Protein AF-B3F2F6-F1 (afdb_monomer_lite)

Secondary structure (DSSP, 8-state):
-TGGGSTT--HHHHHHHHHHHHHHHHHHHHHHHHHHHHHHHHHHHHHHTT-TTTTTTS---HHHHHHHHHHH--SGGGHHHHHHHHHHHHHHHHHHHHH--

Foldseek 3Di:
DVLVPDPPRDPVVVVVVVVVVVVLVVLLVVLLVVLVVVVVVVLVVCVVVVNVPPQPQQDPCLVVLLVVLCVVPSDPVCSVVSSVSSNVVSVVSSVCSVVVD

Organism: Artemisia annua (NCBI:txid35608)

Structure (mmCIF, N/CA/C/O backbone):
data_AF-B3F2F6-F1
#
_entry.id   AF-B3F2F6-F1
#
loop_
_atom_site.group_PDB
_atom_site.id
_atom_site.type_symbol
_atom_site.label_atom_id
_atom_site.label_alt_id
_atom_site.label_comp_id
_atom_site.label_asym_id
_atom_site.label_entity_id
_atom_site.label_seq_id
_atom_site.pdbx_PDB_ins_code
_atom_site.Cartn_x
_atom_site.Cartn_y
_atom_site.Cartn_z
_atom_site.occupancy
_atom_site.B_iso_or_equiv
_atom_site.auth_seq_id
_atom_site.auth_comp_id
_atom_site.auth_asym_id
_atom_site.auth_atom_id
_atom_site.pdbx_PDB_model_num
ATOM 1 N N . PRO A 1 1 ? -16.131 12.762 11.101 1.00 67.31 1 PRO A N 1
ATOM 2 C CA . PRO A 1 1 ? -16.397 11.442 11.715 1.00 67.31 1 PRO A CA 1
ATOM 3 C C . PRO A 1 1 ? -17.895 11.272 12.000 1.00 67.31 1 PRO A C 1
ATOM 5 O O . PRO A 1 1 ? -18.381 11.732 13.026 1.00 67.31 1 PRO A O 1
ATOM 8 N N . PHE A 1 2 ? -18.609 10.639 11.069 1.00 94.62 2 PHE A N 1
ATOM 9 C CA . PHE A 1 2 ? -20.060 10.453 11.155 1.00 94.62 2 PHE A CA 1
ATOM 10 C C . PHE A 1 2 ? -20.478 9.726 12.443 1.00 94.62 2 PHE A C 1
ATOM 12 O O . PHE A 1 2 ? -21.289 10.243 13.200 1.00 94.62 2 PHE A O 1
ATOM 19 N N . TYR A 1 3 ? -19.832 8.597 12.763 1.00 94.94 3 TYR A N 1
ATOM 20 C CA . TYR A 1 3 ? -20.148 7.811 13.964 1.00 94.94 3 TYR A CA 1
ATOM 21 C C . TYR A 1 3 ? -19.971 8.599 15.275 1.00 94.94 3 TYR A C 1
ATOM 23 O O . TYR A 1 3 ? -20.794 8.496 16.172 1.00 94.94 3 TYR A O 1
ATOM 31 N N . GLN A 1 4 ? -18.949 9.461 15.365 1.00 95.00 4 GLN A N 1
ATOM 32 C CA . GLN A 1 4 ? -18.686 10.281 16.558 1.00 95.00 4 GLN A CA 1
ATOM 33 C C . GLN A 1 4 ? -19.782 11.323 16.836 1.00 95.00 4 GLN A C 1
ATOM 35 O O . GLN A 1 4 ? -19.903 11.784 17.964 1.00 95.00 4 GLN A O 1
ATOM 40 N N . GLN A 1 5 ? -20.535 11.736 15.816 1.00 95.31 5 GLN A N 1
ATOM 41 C CA . GLN A 1 5 ? -21.583 12.754 15.943 1.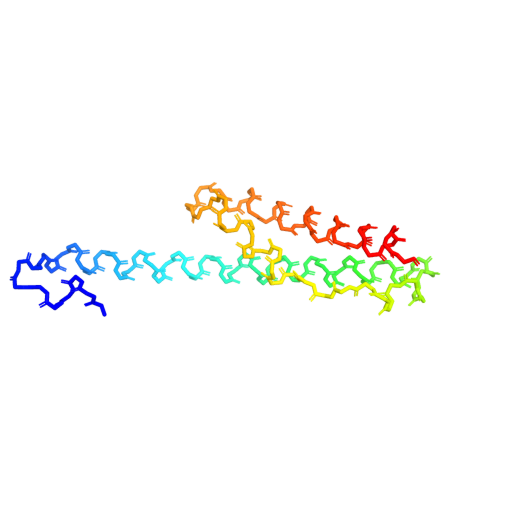00 95.31 5 GLN A CA 1
ATOM 42 C C . GLN A 1 5 ? -22.941 12.151 16.331 1.00 95.31 5 GLN A C 1
ATOM 44 O O . GLN A 1 5 ? -23.890 12.890 16.573 1.00 95.31 5 GLN A O 1
ATOM 49 N N . GLN A 1 6 ? -23.057 10.820 16.373 1.00 95.94 6 GLN A N 1
ATOM 50 C CA . GLN A 1 6 ? -24.304 10.142 16.710 1.00 95.94 6 GLN A CA 1
ATOM 51 C C . GLN A 1 6 ? -24.539 10.148 18.221 1.00 95.94 6 GLN A C 1
ATOM 53 O O . GLN A 1 6 ? -23.639 9.834 18.996 1.00 95.94 6 GLN A O 1
ATOM 58 N N . ALA A 1 7 ? -25.776 10.423 18.641 1.00 94.12 7 ALA A N 1
ATOM 59 C CA . ALA A 1 7 ? -26.160 10.393 20.054 1.00 94.12 7 ALA A CA 1
ATOM 60 C C . ALA A 1 7 ? -26.001 8.997 20.693 1.00 94.12 7 ALA A C 1
ATOM 62 O O . ALA A 1 7 ? -25.742 8.888 21.884 1.00 94.12 7 ALA A O 1
ATOM 63 N N . SER A 1 8 ? -26.113 7.929 19.896 1.00 95.75 8 SER A N 1
ATOM 64 C CA . SER A 1 8 ? -25.927 6.531 20.311 1.00 95.75 8 SER A CA 1
ATOM 65 C C . SER A 1 8 ? -24.479 6.029 20.177 1.00 95.75 8 SER A C 1
ATOM 67 O O . SER A 1 8 ? -24.235 4.821 20.212 1.00 95.75 8 SER A O 1
ATOM 69 N N . CYS A 1 9 ? -23.506 6.928 19.987 1.00 95.69 9 CYS A N 1
ATOM 70 C CA . CYS A 1 9 ? -22.104 6.560 19.808 1.00 95.69 9 CYS A CA 1
ATOM 71 C C . CYS A 1 9 ? -21.555 5.828 21.040 1.00 95.69 9 CYS A C 1
ATOM 73 O O . CYS A 1 9 ? -21.572 6.341 22.155 1.00 95.69 9 CYS A O 1
ATOM 75 N N . ASN A 1 10 ? -20.972 4.649 20.822 1.00 97.25 10 ASN A N 1
ATOM 76 C CA . ASN A 1 10 ? -20.237 3.937 21.856 1.00 97.25 10 ASN A CA 1
ATOM 77 C C . ASN A 1 10 ? -18.792 4.460 21.918 1.00 97.25 10 ASN A C 1
ATOM 79 O O . ASN A 1 10 ? -18.014 4.295 20.973 1.00 97.25 10 ASN A O 1
ATOM 83 N N . GLU A 1 11 ? -18.419 5.084 23.037 1.00 96.62 11 GLU A N 1
ATOM 84 C CA . GLU A 1 11 ? -17.098 5.703 23.208 1.00 96.62 11 GLU A CA 1
ATOM 85 C C . GLU A 1 11 ? -15.943 4.696 23.138 1.00 96.62 11 GLU A C 1
ATOM 87 O O . GLU A 1 11 ? -14.903 4.981 22.535 1.00 96.62 11 GLU A O 1
ATOM 92 N N . SER A 1 12 ? -16.121 3.500 23.710 1.00 97.69 12 SER A N 1
ATOM 93 C CA . SER A 1 12 ? -15.108 2.442 23.673 1.00 97.69 12 SER A CA 1
ATOM 94 C C . SER A 1 12 ? -14.866 1.961 22.242 1.00 97.69 12 SER A C 1
ATOM 96 O O . SER A 1 12 ? -13.711 1.847 21.824 1.00 97.69 12 SER A O 1
ATOM 98 N N . LEU A 1 13 ? -15.935 1.758 21.463 1.00 97.19 13 LEU A N 1
ATOM 99 C CA . LEU A 1 13 ? -15.842 1.387 20.050 1.00 97.19 13 LEU A CA 1
ATOM 100 C C . LEU A 1 13 ? -15.185 2.495 19.219 1.00 97.19 13 LEU A C 1
ATOM 102 O O . LEU A 1 13 ? -14.299 2.216 18.412 1.00 97.19 13 LEU A O 1
ATOM 106 N N . LEU A 1 14 ? -15.564 3.758 19.441 1.00 97.44 14 LEU A N 1
ATOM 107 C CA . LEU A 1 14 ? -14.971 4.902 18.747 1.00 97.44 14 LEU A CA 1
ATOM 108 C C . LEU A 1 14 ? -13.463 5.006 19.015 1.00 97.44 14 LEU A C 1
ATOM 110 O O . LEU A 1 14 ? -12.678 5.227 18.087 1.00 97.44 14 LEU A O 1
ATOM 114 N N . LYS A 1 15 ? -13.047 4.842 20.277 1.00 97.44 15 LYS A N 1
ATOM 115 C CA . LYS A 1 15 ? -11.634 4.857 20.672 1.00 97.44 15 LYS A CA 1
ATOM 116 C C . LYS A 1 15 ? -10.871 3.706 20.020 1.00 97.44 15 LYS A C 1
ATOM 118 O O . LYS A 1 15 ? -9.800 3.938 19.459 1.00 97.44 15 LYS A O 1
ATOM 123 N N . LEU A 1 16 ? -11.438 2.499 20.038 1.00 97.81 16 LEU A N 1
ATOM 124 C CA . LEU A 1 16 ? -10.852 1.325 19.395 1.00 97.81 16 LEU A CA 1
ATOM 125 C C . LEU A 1 16 ? -10.680 1.535 17.885 1.00 97.81 16 LEU A C 1
ATOM 127 O O . LEU A 1 16 ? -9.589 1.314 17.366 1.00 97.81 16 LEU A O 1
ATOM 131 N N . ALA A 1 17 ? -11.711 2.023 17.191 1.00 97.12 17 ALA A N 1
ATOM 132 C CA . ALA A 1 17 ? -11.674 2.258 15.749 1.00 97.12 17 ALA A CA 1
ATOM 133 C C . ALA A 1 17 ? -10.610 3.295 15.354 1.00 97.12 17 ALA A C 1
ATOM 135 O O . ALA A 1 17 ? -9.843 3.071 14.419 1.00 97.12 17 ALA A O 1
ATOM 136 N N . LYS A 1 18 ? -10.506 4.408 16.094 1.00 97.38 18 LYS A N 1
ATOM 137 C CA . LYS A 1 18 ? -9.483 5.440 15.849 1.00 97.38 18 LYS A CA 1
ATOM 138 C C . LYS A 1 18 ? -8.065 4.915 16.067 1.00 97.38 18 LYS A C 1
ATOM 140 O O . LYS A 1 18 ? -7.189 5.152 15.237 1.00 97.38 18 LYS A O 1
ATOM 145 N N . LEU A 1 19 ? -7.833 4.198 17.169 1.00 98.06 19 LEU A N 1
ATOM 146 C CA . LEU A 1 19 ? -6.524 3.610 17.462 1.00 98.06 19 LEU A CA 1
ATOM 147 C C . LEU A 1 19 ? -6.151 2.538 16.432 1.00 98.06 19 LEU A C 1
ATOM 149 O O . LEU A 1 19 ? -5.034 2.556 15.917 1.00 98.06 19 LEU A O 1
ATOM 153 N N . GLY A 1 20 ? -7.092 1.658 16.083 1.00 97.75 20 GLY A N 1
ATOM 154 C CA . GLY A 1 20 ? -6.907 0.624 15.068 1.00 97.75 20 GLY A CA 1
ATOM 155 C C . GLY A 1 20 ? -6.592 1.206 13.690 1.00 97.75 20 GLY A C 1
ATOM 156 O O . GLY A 1 20 ? -5.653 0.754 13.037 1.00 97.75 20 GLY A O 1
ATOM 157 N N . PHE A 1 21 ? -7.301 2.262 13.281 1.00 97.12 21 PHE A N 1
ATOM 158 C CA . PHE A 1 21 ? -7.024 2.974 12.032 1.00 97.12 21 PHE A CA 1
ATOM 159 C C . PHE A 1 21 ? -5.612 3.571 12.012 1.00 97.12 21 PHE A C 1
ATOM 161 O O . PHE A 1 21 ? -4.875 3.378 11.048 1.00 97.12 21 PHE A O 1
ATOM 168 N N . ASN A 1 22 ? -5.199 4.248 13.088 1.00 98.00 22 ASN A N 1
ATOM 169 C CA . ASN A 1 22 ? -3.862 4.842 13.178 1.00 98.00 22 ASN A CA 1
ATOM 170 C C . ASN A 1 22 ? -2.754 3.778 13.157 1.00 98.00 22 ASN A C 1
ATOM 172 O O . ASN A 1 22 ? -1.715 3.975 12.522 1.00 98.00 22 ASN A O 1
ATOM 176 N N . LEU A 1 23 ? -2.977 2.641 13.821 1.00 98.06 23 LEU A N 1
ATOM 177 C CA . LEU A 1 23 ? -2.044 1.518 13.816 1.00 98.06 23 LEU A CA 1
ATOM 178 C C . LEU A 1 23 ? -1.904 0.915 12.411 1.00 98.06 23 LEU A C 1
ATOM 180 O O . LEU A 1 23 ? -0.780 0.727 11.941 1.00 98.06 23 LEU A O 1
ATOM 184 N N . LEU A 1 24 ? -3.025 0.674 11.723 1.00 97.69 24 LEU A N 1
ATOM 185 C CA . LEU A 1 24 ? -3.032 0.188 10.341 1.00 97.69 24 LEU A CA 1
ATOM 186 C C . LEU A 1 24 ? -2.355 1.173 9.393 1.00 97.69 24 LEU A C 1
ATOM 188 O O . LEU A 1 24 ? -1.476 0.781 8.634 1.00 97.69 24 LEU A O 1
ATOM 192 N N . GLN A 1 25 ? -2.673 2.463 9.495 1.00 97.62 25 GLN A N 1
ATOM 193 C CA . GLN A 1 25 ? -2.044 3.483 8.663 1.00 97.62 25 GLN A CA 1
ATOM 194 C C . GLN A 1 25 ? -0.522 3.539 8.884 1.00 97.62 25 GLN A C 1
ATOM 196 O O . GLN A 1 25 ? 0.239 3.713 7.931 1.00 97.62 25 GLN A O 1
ATOM 201 N N . SER A 1 26 ? -0.056 3.379 10.127 1.00 98.19 26 SER A N 1
ATOM 202 C CA . SER A 1 26 ? 1.376 3.301 10.444 1.00 98.19 26 SER A CA 1
ATOM 203 C C . SER A 1 26 ? 2.036 2.078 9.801 1.00 98.19 26 SER A C 1
ATOM 205 O O . SER A 1 26 ? 3.110 2.199 9.209 1.00 98.19 26 SER A O 1
ATOM 207 N N . LEU A 1 27 ? 1.377 0.915 9.851 1.00 97.88 27 LEU A N 1
ATOM 208 C CA . LEU A 1 27 ? 1.826 -0.292 9.157 1.00 97.88 27 LEU A CA 1
ATOM 209 C C . LEU A 1 27 ? 1.916 -0.059 7.640 1.00 97.88 27 LEU A C 1
ATOM 211 O O . LEU A 1 27 ? 2.973 -0.286 7.057 1.00 97.88 27 LEU A O 1
ATOM 215 N N . HIS A 1 28 ? 0.864 0.472 7.016 1.00 97.38 28 HIS A N 1
ATOM 216 C CA . HIS A 1 28 ? 0.831 0.718 5.571 1.00 97.38 28 HIS A CA 1
ATOM 217 C C . HIS A 1 28 ? 1.906 1.715 5.113 1.00 97.38 28 HIS A C 1
ATOM 219 O O . HIS A 1 28 ? 2.533 1.528 4.074 1.00 97.38 28 HIS A O 1
ATOM 225 N N . LYS A 1 29 ? 2.202 2.749 5.913 1.00 97.06 29 LYS A N 1
ATOM 226 C CA . LYS A 1 29 ? 3.316 3.678 5.642 1.00 97.06 29 LYS A CA 1
ATOM 227 C C . LYS A 1 29 ? 4.680 2.982 5.702 1.00 97.06 29 LYS A C 1
ATOM 229 O O . LYS A 1 29 ? 5.558 3.282 4.891 1.00 97.06 29 LYS A O 1
ATOM 234 N N . LYS A 1 30 ? 4.873 2.051 6.646 1.00 97.44 30 LYS A N 1
ATOM 235 C CA . LYS A 1 30 ? 6.101 1.242 6.727 1.00 97.44 30 LYS A CA 1
ATOM 236 C C . LYS A 1 30 ? 6.240 0.321 5.517 1.00 97.44 30 LYS A C 1
ATOM 238 O O . LYS A 1 30 ? 7.333 0.242 4.963 1.00 97.44 30 LYS A O 1
ATOM 243 N N . GLU A 1 31 ? 5.157 -0.330 5.100 1.00 96.19 31 GLU A N 1
ATOM 244 C CA . GLU A 1 31 ? 5.117 -1.177 3.901 1.00 96.19 31 GLU A CA 1
ATOM 245 C C . GLU A 1 31 ? 5.495 -0.366 2.652 1.00 96.19 31 G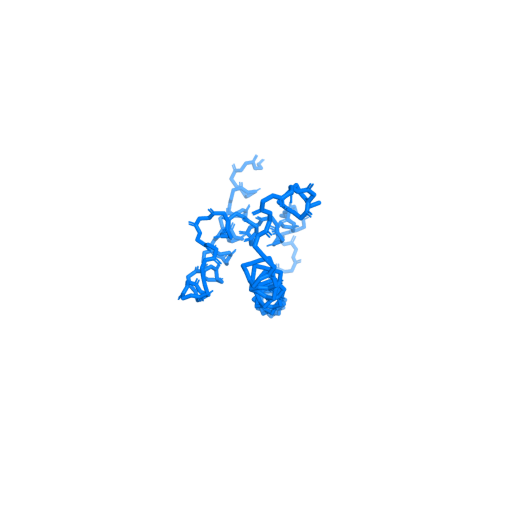LU A C 1
ATOM 247 O O . GLU A 1 31 ? 6.432 -0.730 1.943 1.00 96.19 31 GLU A O 1
ATOM 252 N N . LEU A 1 32 ? 4.866 0.796 2.443 1.00 94.50 32 LEU A N 1
ATOM 253 C CA . LEU A 1 32 ? 5.168 1.683 1.315 1.00 94.50 32 LEU A CA 1
ATOM 254 C C . LEU A 1 32 ? 6.640 2.132 1.296 1.00 94.50 32 LEU A C 1
ATOM 256 O O . LEU A 1 32 ? 7.286 2.106 0.250 1.00 94.50 32 LEU A O 1
ATOM 260 N N . SER A 1 33 ? 7.203 2.487 2.456 1.00 94.56 33 SER A N 1
ATOM 261 C CA . SER A 1 33 ? 8.624 2.845 2.585 1.00 94.56 33 SER A CA 1
ATOM 262 C C . SER A 1 33 ? 9.558 1.686 2.206 1.00 94.56 33 SER A C 1
ATOM 264 O O . SER A 1 33 ? 10.566 1.886 1.522 1.00 94.56 33 SER A O 1
ATOM 266 N N . GLN A 1 34 ? 9.213 0.453 2.589 1.00 94.19 34 GLN A N 1
ATOM 267 C CA . GLN A 1 34 ? 9.978 -0.738 2.213 1.00 94.19 34 GLN A CA 1
ATOM 268 C C . GLN A 1 34 ? 9.886 -1.036 0.714 1.00 94.19 34 GLN A C 1
ATOM 270 O O . GLN A 1 34 ? 10.911 -1.321 0.092 1.00 94.19 34 GLN A O 1
ATOM 275 N N . VAL A 1 35 ? 8.692 -0.932 0.122 1.00 91.12 35 VAL A N 1
ATOM 276 C CA . VAL A 1 35 ? 8.487 -1.104 -1.326 1.00 91.12 35 VAL A CA 1
ATOM 277 C C . VAL A 1 35 ? 9.284 -0.054 -2.101 1.00 91.12 35 VAL A C 1
ATOM 279 O O . VAL A 1 35 ? 10.002 -0.400 -3.038 1.00 91.12 35 VAL A O 1
ATOM 282 N N . TYR A 1 36 ? 9.272 1.202 -1.652 1.00 88.19 36 TYR A N 1
ATOM 283 C CA . TYR A 1 36 ? 10.083 2.268 -2.239 1.00 88.19 36 TYR A CA 1
ATOM 284 C C . TYR A 1 36 ? 11.590 1.989 -2.141 1.00 88.19 36 TYR A C 1
ATOM 286 O O . TYR A 1 36 ? 12.322 2.132 -3.123 1.00 88.19 36 TYR A O 1
ATOM 294 N N . LYS A 1 37 ? 12.075 1.541 -0.973 1.00 88.56 37 LYS A N 1
ATOM 295 C CA . LYS A 1 37 ? 13.486 1.165 -0.790 1.00 88.56 37 LYS A CA 1
ATOM 296 C C . LYS A 1 37 ? 13.884 0.024 -1.729 1.00 88.56 37 LYS A C 1
ATOM 298 O O . LYS A 1 3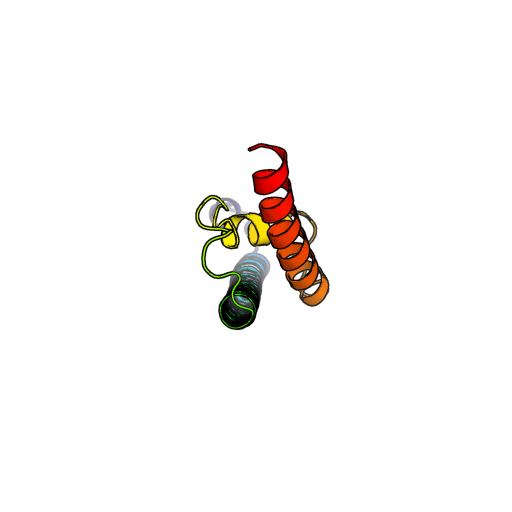7 ? 14.953 0.089 -2.330 1.00 88.56 37 LYS A O 1
ATOM 303 N N . TYR A 1 38 ? 13.026 -0.985 -1.875 1.00 84.94 38 TYR A N 1
ATOM 304 C CA . TYR A 1 38 ? 13.226 -2.082 -2.819 1.00 84.94 38 TYR A CA 1
ATOM 305 C C . TYR A 1 38 ? 13.310 -1.574 -4.263 1.00 84.94 38 TYR A C 1
ATOM 307 O O . TYR A 1 38 ? 14.297 -1.860 -4.937 1.00 84.94 38 TYR A O 1
ATOM 315 N N . ALA A 1 39 ? 12.341 -0.769 -4.708 1.00 81.00 39 ALA A N 1
ATOM 316 C CA . ALA A 1 39 ? 12.321 -0.222 -6.062 1.00 81.00 39 ALA A CA 1
ATOM 317 C C . ALA A 1 39 ? 13.579 0.606 -6.356 1.00 81.00 39 ALA A C 1
ATOM 319 O O . ALA A 1 39 ? 14.214 0.425 -7.389 1.00 81.00 39 ALA A O 1
ATOM 320 N N . LYS A 1 40 ? 14.028 1.439 -5.408 1.00 80.00 40 LYS A N 1
ATOM 321 C CA . LYS A 1 40 ? 15.269 2.213 -5.552 1.00 80.00 40 LYS A CA 1
ATOM 322 C C . LYS A 1 40 ? 16.505 1.322 -5.712 1.00 80.00 40 LYS A C 1
ATOM 324 O O . LYS A 1 40 ? 17.373 1.632 -6.529 1.00 80.00 40 LYS A O 1
ATOM 329 N N . THR A 1 41 ? 16.604 0.240 -4.937 1.00 80.75 41 THR A N 1
ATOM 330 C CA . THR A 1 41 ? 17.696 -0.740 -5.067 1.00 80.75 41 THR A CA 1
ATOM 331 C C . THR A 1 41 ? 17.638 -1.445 -6.417 1.00 80.75 41 THR A C 1
ATOM 333 O O . THR A 1 41 ? 18.667 -1.560 -7.075 1.00 80.75 41 THR A O 1
ATOM 336 N N . TYR A 1 42 ? 16.446 -1.852 -6.852 1.00 73.50 42 TYR A N 1
ATOM 337 C CA . TYR A 1 42 ? 16.234 -2.516 -8.133 1.00 73.50 42 TYR A CA 1
ATOM 338 C C . TYR A 1 42 ? 16.613 -1.601 -9.304 1.00 73.50 42 TYR A C 1
ATOM 340 O O . TYR A 1 42 ? 17.450 -1.972 -10.118 1.00 73.50 42 TYR A O 1
ATOM 348 N N . CYS A 1 43 ? 16.132 -0.353 -9.327 1.00 70.81 43 CYS A N 1
ATOM 349 C CA . CYS A 1 43 ? 16.514 0.628 -10.346 1.00 70.81 43 CYS A CA 1
ATOM 350 C C . CYS A 1 43 ? 18.024 0.906 -10.360 1.00 70.81 43 CYS A C 1
ATOM 352 O O . CYS A 1 43 ? 18.608 1.093 -11.423 1.00 70.81 43 CYS A O 1
ATOM 354 N N . ARG A 1 44 ? 18.683 0.943 -9.191 1.00 72.06 44 ARG A N 1
ATOM 355 C CA . ARG A 1 44 ? 20.144 1.105 -9.118 1.00 72.06 44 ARG A CA 1
ATOM 356 C C . ARG A 1 44 ? 20.878 -0.109 -9.685 1.00 72.06 44 ARG A C 1
ATOM 358 O O . ARG A 1 44 ? 21.862 0.078 -10.390 1.00 72.06 44 ARG A O 1
ATOM 365 N N . TRP A 1 45 ? 20.404 -1.316 -9.383 1.00 67.19 45 TRP A N 1
ATOM 366 C CA . TRP A 1 45 ? 20.950 -2.552 -9.936 1.00 67.19 45 TRP A CA 1
ATOM 367 C C . TRP A 1 45 ? 20.802 -2.561 -11.464 1.00 67.19 45 TRP A C 1
ATOM 369 O O . TRP A 1 45 ? 21.806 -2.666 -12.152 1.00 67.19 45 TRP A O 1
ATOM 379 N N . TRP A 1 46 ? 19.621 -2.271 -12.015 1.00 61.41 46 TRP A N 1
ATOM 380 C CA . TRP A 1 46 ? 19.423 -2.150 -13.470 1.00 61.41 46 TRP A CA 1
ATOM 381 C C . TRP A 1 46 ? 20.311 -1.092 -14.136 1.00 61.41 46 TRP A C 1
ATOM 383 O O . TRP A 1 46 ? 20.857 -1.333 -15.209 1.00 61.41 46 TRP A O 1
ATOM 393 N N . LYS A 1 47 ? 20.540 0.051 -13.475 1.00 62.16 47 LYS A N 1
ATOM 394 C CA . LYS A 1 47 ? 21.506 1.056 -13.952 1.00 62.16 47 LYS A CA 1
ATOM 395 C C . LYS A 1 47 ? 22.943 0.532 -14.013 1.00 62.16 47 LYS A C 1
ATOM 397 O O . LYS A 1 47 ? 23.694 0.991 -14.861 1.00 62.16 47 LYS A O 1
ATOM 402 N N . SER A 1 48 ? 23.333 -0.400 -13.138 1.00 65.81 48 SER A N 1
ATOM 403 C CA . SER A 1 48 ? 24.672 -1.013 -13.168 1.00 65.81 48 SER A CA 1
ATOM 404 C C . SER A 1 48 ? 24.854 -2.082 -14.251 1.00 65.81 48 SER A C 1
ATOM 406 O O . SER A 1 48 ? 25.990 -2.400 -14.575 1.00 65.81 48 SER A O 1
ATOM 408 N N . PHE A 1 49 ? 23.765 -2.593 -14.836 1.00 59.25 49 PHE A N 1
ATOM 409 C CA . PHE A 1 49 ? 23.798 -3.546 -15.957 1.00 59.25 49 PHE A CA 1
ATOM 410 C C . PHE A 1 49 ? 23.905 -2.874 -17.336 1.00 59.25 49 PHE A C 1
ATOM 412 O O . PHE A 1 49 ? 23.686 -3.524 -18.349 1.00 59.25 49 PHE A O 1
ATOM 419 N N . ASP A 1 50 ? 24.221 -1.579 -17.381 1.00 54.94 50 ASP A N 1
ATOM 420 C CA . ASP A 1 50 ? 24.246 -0.770 -18.606 1.00 54.94 50 ASP A CA 1
ATOM 421 C C . ASP A 1 50 ? 22.903 -0.773 -19.381 1.00 54.94 50 ASP A C 1
ATOM 423 O O . ASP A 1 50 ? 22.838 -0.629 -20.598 1.00 54.94 50 ASP A O 1
ATOM 427 N N . VAL A 1 51 ? 21.789 -0.828 -18.628 1.00 55.69 51 VAL A N 1
ATOM 428 C CA . VAL A 1 51 ? 20.416 -0.518 -19.085 1.00 55.69 51 VAL A CA 1
ATOM 429 C C . VAL A 1 51 ? 19.961 0.932 -18.732 1.00 55.69 51 VAL A C 1
ATOM 431 O O . VAL A 1 51 ? 18.769 1.166 -18.527 1.00 55.69 51 VAL A O 1
ATOM 434 N N . PRO A 1 52 ? 20.832 1.956 -18.552 1.00 46.28 52 PRO A N 1
ATOM 435 C CA . PRO A 1 52 ? 20.439 3.218 -17.923 1.00 46.28 52 PRO A CA 1
ATOM 436 C 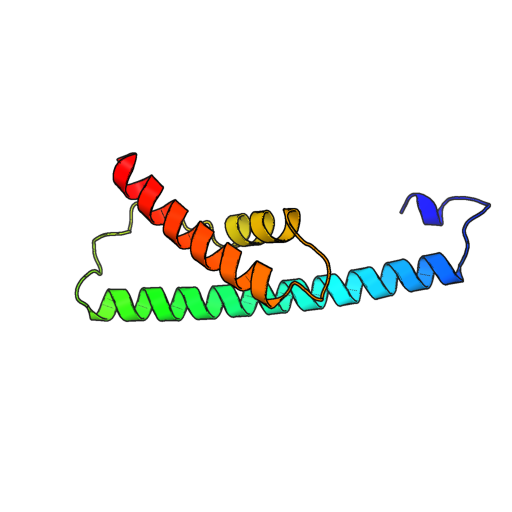C . PRO A 1 52 ? 19.594 4.137 -18.820 1.00 46.28 52 PRO A C 1
ATOM 438 O O . PRO A 1 52 ? 19.023 5.095 -18.299 1.00 46.28 52 PRO A O 1
ATOM 441 N N . THR A 1 53 ? 19.468 3.858 -20.120 1.00 53.31 53 THR A N 1
ATOM 442 C CA . THR A 1 53 ? 18.697 4.661 -21.092 1.00 53.31 53 THR A CA 1
ATOM 443 C C . THR A 1 53 ? 17.259 4.184 -21.329 1.00 53.31 53 THR A C 1
ATOM 445 O O . THR A 1 53 ? 16.456 4.951 -21.852 1.00 53.31 53 THR A O 1
ATOM 448 N N . ASN A 1 54 ? 16.886 2.969 -20.915 1.00 54.88 54 ASN A N 1
ATOM 449 C CA . ASN A 1 54 ? 15.716 2.288 -21.489 1.00 54.88 54 ASN A CA 1
ATOM 450 C C . ASN A 1 54 ? 14.387 2.435 -20.741 1.00 54.88 54 ASN A C 1
ATOM 452 O O . ASN A 1 54 ? 13.451 1.770 -21.132 1.00 54.88 54 ASN A O 1
ATOM 456 N N . LEU A 1 55 ? 14.250 3.252 -19.691 1.00 63.28 55 LEU A N 1
ATOM 457 C CA . LEU A 1 55 ? 12.961 3.375 -18.975 1.00 63.28 55 LEU A CA 1
ATOM 458 C C . LEU A 1 55 ? 12.579 4.819 -18.629 1.00 63.28 55 LEU A C 1
ATOM 460 O O . LEU A 1 55 ? 11.763 5.048 -17.743 1.00 63.28 55 LEU A O 1
ATOM 464 N N . ALA A 1 56 ? 13.144 5.815 -19.321 1.00 65.94 56 ALA A N 1
ATOM 465 C CA . ALA A 1 56 ? 12.694 7.204 -19.167 1.00 65.94 56 ALA A CA 1
ATOM 466 C C . ALA A 1 56 ? 11.212 7.386 -19.559 1.00 65.94 56 ALA A C 1
ATOM 468 O O . ALA A 1 56 ? 10.568 8.315 -19.076 1.00 65.94 56 ALA A O 1
ATOM 469 N N . TYR A 1 57 ? 10.684 6.489 -20.401 1.00 70.44 57 TYR A N 1
ATOM 470 C CA . TYR A 1 57 ? 9.272 6.436 -20.776 1.00 70.44 57 TYR A CA 1
ATOM 471 C C . TYR A 1 57 ? 8.378 5.819 -19.688 1.00 70.44 57 TYR A C 1
ATOM 473 O O . TYR A 1 57 ? 7.190 6.131 -19.638 1.00 70.44 57 TYR A O 1
ATOM 481 N N . ALA A 1 58 ? 8.930 4.974 -18.809 1.00 69.88 58 ALA A N 1
ATOM 482 C CA . ALA A 1 58 ? 8.139 4.218 -17.849 1.00 69.88 58 ALA A CA 1
ATOM 483 C C . ALA A 1 58 ? 7.679 5.100 -16.681 1.00 69.88 58 ALA A C 1
ATOM 485 O O . ALA A 1 58 ? 8.456 5.829 -16.050 1.00 69.88 58 ALA A O 1
ATOM 486 N N . ARG A 1 59 ? 6.389 5.023 -16.364 1.00 75.12 59 ARG A N 1
ATOM 487 C CA . ARG A 1 59 ? 5.738 5.870 -15.365 1.00 75.12 59 ARG A CA 1
ATOM 488 C C . ARG A 1 59 ? 6.089 5.398 -13.953 1.00 75.12 59 ARG A C 1
ATOM 490 O O . ARG A 1 59 ? 5.939 4.233 -13.596 1.00 75.12 59 ARG A O 1
ATOM 497 N N . ASN A 1 60 ? 6.479 6.329 -13.080 1.00 75.12 60 ASN A N 1
ATOM 498 C CA . ASN A 1 60 ? 6.677 6.027 -11.660 1.00 75.12 60 ASN A CA 1
ATOM 499 C C . ASN A 1 60 ? 5.329 5.995 -10.916 1.00 75.12 60 ASN A C 1
ATOM 501 O O . ASN A 1 60 ? 4.878 7.023 -10.415 1.00 75.12 60 ASN A O 1
ATOM 505 N N . ARG A 1 61 ? 4.703 4.813 -10.850 1.00 84.44 61 ARG A N 1
ATOM 506 C CA . ARG A 1 61 ? 3.363 4.581 -10.272 1.00 84.44 61 ARG A CA 1
ATOM 507 C C . ARG A 1 61 ? 3.375 3.780 -8.967 1.00 84.44 61 ARG A C 1
ATOM 509 O O . ARG A 1 61 ? 2.423 3.072 -8.648 1.00 84.44 61 ARG A O 1
ATOM 516 N N . LEU A 1 62 ? 4.472 3.824 -8.210 1.00 86.81 62 LEU A N 1
ATOM 517 C CA . LEU A 1 62 ? 4.666 2.943 -7.050 1.00 86.81 62 LEU A CA 1
ATOM 518 C C . LEU A 1 62 ? 3.615 3.162 -5.950 1.00 86.81 62 LEU A C 1
ATOM 520 O O . LEU A 1 62 ? 3.163 2.200 -5.325 1.00 86.81 62 LEU A O 1
ATOM 524 N N . VAL A 1 63 ? 3.216 4.416 -5.713 1.00 90.56 63 VAL A N 1
ATOM 525 C CA . VAL A 1 63 ? 2.182 4.747 -4.721 1.00 90.56 63 VAL A CA 1
ATOM 526 C C . VAL A 1 63 ? 0.825 4.226 -5.183 1.00 90.56 63 VAL A C 1
ATOM 528 O O . VAL A 1 63 ? 0.102 3.638 -4.384 1.00 90.56 63 VAL A O 1
ATOM 531 N N . GLU A 1 64 ? 0.506 4.376 -6.467 1.00 92.00 64 GLU A N 1
ATOM 532 C CA . GLU A 1 64 ? -0.715 3.863 -7.078 1.00 92.00 64 GLU A CA 1
ATOM 533 C C . GLU A 1 64 ? -0.759 2.329 -7.044 1.00 92.00 64 GLU A C 1
ATOM 535 O O . GLU A 1 64 ? -1.756 1.765 -6.606 1.00 92.00 64 GLU A O 1
ATOM 540 N N . CYS A 1 65 ? 0.329 1.640 -7.398 1.00 92.06 65 CYS A N 1
ATOM 541 C CA . CYS A 1 65 ? 0.430 0.175 -7.334 1.00 92.06 65 CYS A CA 1
ATOM 542 C C . CYS A 1 65 ? 0.253 -0.353 -5.902 1.00 92.06 65 CYS A C 1
ATOM 544 O O . CYS A 1 65 ? -0.411 -1.366 -5.658 1.00 92.06 65 CYS A O 1
ATOM 546 N N . TYR A 1 66 ? 0.834 0.345 -4.924 1.00 94.38 66 TYR A N 1
ATOM 547 C CA . TYR A 1 66 ? 0.634 0.014 -3.519 1.00 94.38 66 TYR A CA 1
ATOM 548 C C . TYR A 1 66 ? -0.810 0.278 -3.074 1.00 94.38 66 TYR A C 1
ATOM 550 O O . TYR A 1 66 ? -1.387 -0.537 -2.355 1.00 94.38 66 TYR A O 1
ATOM 558 N N . PHE A 1 67 ? -1.415 1.381 -3.522 1.00 95.31 67 PHE A N 1
ATOM 559 C CA . PHE A 1 67 ? -2.815 1.694 -3.248 1.00 95.31 67 PHE A CA 1
ATOM 560 C C . PHE A 1 67 ? -3.757 0.625 -3.818 1.00 95.31 67 PHE A C 1
ATOM 562 O O . PHE A 1 67 ? -4.627 0.146 -3.098 1.00 95.31 67 PHE A O 1
ATOM 569 N N . TRP A 1 68 ? -3.511 0.158 -5.045 1.00 95.19 68 TRP A N 1
ATOM 570 C CA . TRP A 1 68 ? -4.215 -0.982 -5.638 1.00 95.19 68 TRP A CA 1
ATOM 571 C C . TRP A 1 68 ? -4.091 -2.241 -4.783 1.00 95.19 68 TRP A C 1
ATOM 573 O O . TRP A 1 68 ? -5.091 -2.879 -4.464 1.00 95.19 68 TRP A O 1
ATOM 583 N N . SER A 1 69 ? -2.877 -2.563 -4.333 1.00 95.62 69 SER A N 1
ATOM 584 C CA . SER A 1 69 ? -2.645 -3.723 -3.463 1.00 95.62 69 SER A CA 1
ATOM 585 C C . SER A 1 69 ? -3.390 -3.611 -2.130 1.00 95.62 69 SER A C 1
ATOM 587 O O . SER A 1 69 ? -3.899 -4.604 -1.609 1.00 95.62 69 SER A O 1
ATOM 589 N N . LEU A 1 70 ? -3.470 -2.397 -1.581 1.00 96.56 70 LEU A N 1
ATOM 590 C CA . LEU A 1 70 ? -4.204 -2.102 -0.357 1.00 96.56 70 LEU A CA 1
ATOM 591 C C . LEU A 1 70 ? -5.717 -2.293 -0.526 1.00 96.56 70 LEU A C 1
ATOM 593 O O . LEU A 1 70 ? -6.366 -2.758 0.411 1.00 96.56 70 LEU A O 1
ATOM 597 N N . SER A 1 71 ? -6.265 -1.974 -1.701 1.00 95.12 71 SER A N 1
ATOM 598 C CA . SER A 1 71 ? -7.680 -2.188 -2.022 1.00 95.12 71 SER A CA 1
ATOM 599 C C . SER A 1 71 ? -8.070 -3.667 -2.072 1.00 95.12 71 SER A C 1
ATOM 601 O O . SER A 1 71 ? -9.218 -3.982 -1.773 1.00 95.12 71 SER A O 1
ATOM 603 N N . VAL A 1 72 ? -7.142 -4.571 -2.411 1.00 95.69 72 VAL A N 1
ATOM 604 C CA . VAL A 1 72 ? -7.430 -6.017 -2.441 1.00 95.69 72 VAL A CA 1
ATOM 605 C C . VAL A 1 72 ? -7.503 -6.605 -1.027 1.00 95.69 72 VAL A C 1
ATOM 607 O O . VAL A 1 72 ? -8.417 -7.367 -0.721 1.00 95.69 72 VAL A O 1
ATOM 610 N N . PHE A 1 73 ? -6.557 -6.254 -0.150 1.00 92.12 73 PHE A N 1
ATOM 611 C CA . PHE A 1 73 ? -6.536 -6.725 1.240 1.00 92.12 73 PHE A CA 1
ATOM 612 C C . PHE A 1 73 ? -5.927 -5.664 2.158 1.00 92.12 73 PHE A C 1
ATOM 614 O O . PHE A 1 73 ? -4.725 -5.398 2.082 1.00 92.12 73 PHE A O 1
ATOM 621 N N . PHE A 1 74 ? -6.707 -5.104 3.086 1.00 95.38 74 PHE A N 1
ATOM 622 C CA . PHE A 1 74 ? -6.248 -4.039 3.992 1.00 95.38 74 PHE A CA 1
ATOM 623 C C . PHE A 1 74 ? -5.814 -4.555 5.374 1.00 95.38 74 PHE A C 1
ATOM 625 O O . PHE A 1 74 ? -5.112 -3.858 6.113 1.00 95.38 74 PHE A O 1
ATOM 632 N N . GLU A 1 75 ? -6.186 -5.787 5.720 1.00 96.81 75 GLU A N 1
ATOM 633 C CA . GLU A 1 75 ? -5.963 -6.401 7.025 1.00 96.81 75 GLU A CA 1
ATOM 634 C C . GLU A 1 75 ? -4.472 -6.642 7.303 1.00 96.81 75 GLU A C 1
ATOM 636 O O . GLU A 1 75 ? -3.693 -6.949 6.393 1.00 96.81 75 GLU A O 1
ATOM 641 N N . PRO A 1 76 ? -4.027 -6.565 8.568 1.00 95.88 76 PRO A N 1
ATOM 642 C CA . PRO A 1 76 ? -2.599 -6.568 8.890 1.00 95.88 76 PRO A CA 1
ATOM 643 C C . PRO A 1 76 ? -1.905 -7.891 8.526 1.00 95.88 76 PRO A C 1
ATOM 645 O O . PRO A 1 76 ? -0.744 -7.882 8.124 1.00 95.88 76 PRO A O 1
ATOM 648 N N . LYS A 1 77 ? -2.627 -9.020 8.578 1.00 96.94 77 LYS A N 1
ATOM 649 C CA . LYS A 1 77 ? -2.112 -10.359 8.235 1.00 96.94 77 LYS A CA 1
ATOM 650 C C . LYS A 1 77 ? -1.622 -10.493 6.786 1.00 96.94 77 LYS A C 1
ATOM 652 O O . LYS A 1 77 ? -0.774 -11.333 6.515 1.00 96.94 77 LYS A O 1
ATOM 657 N N . TYR A 1 78 ? -2.100 -9.644 5.875 1.00 97.25 78 TYR A N 1
ATOM 658 C CA . TYR A 1 78 ? -1.727 -9.663 4.456 1.00 97.25 78 TYR A CA 1
ATOM 659 C C . TYR A 1 78 ? -0.603 -8.680 4.103 1.00 97.25 78 TYR A C 1
ATOM 661 O O . TYR A 1 78 ? -0.412 -8.355 2.935 1.00 97.25 78 TYR A O 1
ATOM 669 N N . SER A 1 79 ? 0.160 -8.209 5.095 1.00 96.12 79 SER A N 1
ATOM 670 C CA . SER A 1 79 ? 1.273 -7.267 4.902 1.00 96.12 79 SER A CA 1
ATOM 671 C C . SER A 1 79 ? 2.252 -7.709 3.811 1.00 96.12 79 SER A C 1
ATOM 673 O O . SER A 1 79 ? 2.533 -6.967 2.868 1.00 96.12 79 SER A O 1
ATOM 675 N N . GLN A 1 80 ? 2.712 -8.960 3.884 1.00 95.06 80 GLN A N 1
ATOM 676 C CA . GLN A 1 80 ? 3.643 -9.508 2.897 1.00 95.06 80 GLN A CA 1
ATOM 677 C C . GLN A 1 80 ? 2.997 -9.645 1.515 1.00 95.06 80 GLN A C 1
ATOM 679 O O . GLN A 1 80 ? 3.617 -9.287 0.516 1.00 95.06 80 GLN A O 1
ATOM 684 N N . SER A 1 81 ? 1.735 -10.083 1.457 1.00 96.38 81 SER A N 1
ATOM 685 C CA . SER A 1 81 ? 0.974 -10.191 0.210 1.00 96.38 81 SER A CA 1
ATOM 686 C C . SER A 1 81 ? 0.809 -8.835 -0.478 1.00 96.38 81 SER A C 1
ATOM 688 O O . SER A 1 81 ? 1.053 -8.741 -1.676 1.00 96.38 81 SER A O 1
ATOM 690 N N . ARG A 1 82 ? 0.482 -7.767 0.266 1.00 97.06 82 ARG A N 1
ATOM 691 C CA . ARG A 1 82 ? 0.402 -6.399 -0.275 1.00 97.06 82 ARG A CA 1
ATOM 692 C C . ARG A 1 82 ? 1.732 -5.926 -0.840 1.00 97.06 82 ARG A C 1
ATOM 694 O O . ARG A 1 82 ? 1.774 -5.392 -1.941 1.00 97.06 82 ARG A O 1
ATOM 701 N N . MET A 1 83 ? 2.823 -6.114 -0.098 1.00 94.56 83 MET A N 1
ATOM 702 C CA . MET A 1 83 ? 4.146 -5.692 -0.564 1.00 94.56 83 MET A CA 1
ATOM 703 C C . MET A 1 83 ? 4.607 -6.486 -1.787 1.00 94.56 83 MET A C 1
ATOM 705 O O . MET A 1 83 ? 5.290 -5.929 -2.643 1.00 94.56 83 MET A O 1
ATOM 709 N N . PHE A 1 84 ? 4.267 -7.773 -1.872 1.00 94.44 84 PHE A N 1
ATOM 710 C CA . PHE A 1 84 ? 4.545 -8.596 -3.046 1.00 94.44 84 PHE A CA 1
ATOM 711 C C . PHE A 1 84 ? 3.725 -8.136 -4.254 1.00 94.44 84 PHE A C 1
ATOM 713 O O . PHE A 1 84 ? 4.304 -7.837 -5.295 1.00 94.44 84 PHE A O 1
ATOM 720 N N . LEU A 1 85 ? 2.408 -7.989 -4.091 1.00 95.06 85 LEU A N 1
ATOM 721 C CA . LEU A 1 85 ? 1.510 -7.537 -5.152 1.00 95.06 85 LEU A CA 1
ATOM 722 C C . LEU A 1 85 ? 1.905 -6.151 -5.675 1.00 95.06 85 LEU A C 1
ATOM 724 O O . LEU A 1 85 ? 1.992 -5.964 -6.882 1.00 95.06 85 LEU A O 1
ATOM 728 N N . ALA A 1 86 ? 2.267 -5.215 -4.794 1.00 93.50 86 ALA A N 1
ATOM 729 C CA . ALA A 1 86 ? 2.697 -3.878 -5.198 1.00 93.50 86 ALA A CA 1
ATOM 730 C C . ALA A 1 86 ? 3.947 -3.914 -6.091 1.00 93.50 86 ALA A C 1
ATOM 732 O O . ALA A 1 86 ? 4.059 -3.123 -7.027 1.00 93.50 86 ALA A O 1
ATOM 733 N N . LYS A 1 87 ? 4.880 -4.841 -5.828 1.00 89.75 87 LYS A N 1
ATOM 734 C CA . LYS A 1 87 ? 6.069 -5.043 -6.669 1.00 89.75 87 LYS A CA 1
ATOM 735 C C . LYS A 1 87 ? 5.697 -5.637 -8.024 1.00 89.75 87 LYS A C 1
ATOM 737 O O . LYS A 1 87 ? 6.203 -5.153 -9.028 1.00 89.75 87 LYS A O 1
ATOM 742 N N . VAL A 1 88 ? 4.813 -6.638 -8.046 1.00 92.19 88 VAL A N 1
ATOM 743 C CA . VAL A 1 88 ? 4.323 -7.264 -9.285 1.00 92.19 88 VAL A CA 1
ATOM 744 C C . VAL A 1 88 ? 3.613 -6.234 -10.162 1.00 92.19 88 VAL A C 1
ATOM 746 O O . VAL A 1 88 ? 4.012 -6.059 -11.305 1.00 92.19 88 VAL A O 1
ATOM 749 N N . LEU A 1 89 ? 2.672 -5.467 -9.602 1.00 91.75 89 LEU A N 1
ATOM 750 C CA . LEU A 1 89 ? 1.963 -4.394 -10.311 1.00 91.75 89 LEU A CA 1
ATOM 751 C C . LEU A 1 89 ? 2.915 -3.313 -10.843 1.00 91.75 89 LEU A C 1
ATOM 753 O O . LEU A 1 89 ? 2.722 -2.783 -11.934 1.00 91.75 89 LEU A O 1
ATOM 757 N N . SER A 1 90 ? 3.980 -3.004 -10.096 1.00 87.25 90 SER A N 1
ATOM 758 C CA . SER A 1 90 ? 4.993 -2.044 -10.552 1.00 87.25 90 SER A CA 1
ATOM 759 C C . SER A 1 90 ? 5.781 -2.573 -11.757 1.00 87.25 90 SER A C 1
ATOM 761 O O . SER A 1 90 ? 6.119 -1.798 -12.644 1.00 87.25 90 SER A O 1
ATOM 763 N N . MET A 1 91 ? 6.083 -3.877 -11.802 1.00 85.38 91 MET A N 1
ATOM 764 C CA . MET A 1 91 ? 6.733 -4.512 -12.957 1.00 85.38 91 MET A CA 1
ATOM 765 C C . MET A 1 91 ? 5.781 -4.620 -14.150 1.00 85.38 91 MET A C 1
ATOM 767 O O . MET A 1 91 ? 6.188 -4.341 -15.271 1.00 85.38 91 MET A O 1
ATOM 771 N N . GLU A 1 92 ? 4.519 -4.972 -13.903 1.00 89.31 92 GLU A N 1
ATOM 772 C CA . GLU A 1 92 ? 3.463 -5.016 -14.917 1.00 89.31 92 GLU A CA 1
ATOM 773 C C . GLU A 1 92 ? 3.276 -3.651 -15.581 1.00 89.31 92 GLU A C 1
ATOM 775 O O . GLU A 1 92 ? 3.280 -3.579 -16.799 1.00 89.31 92 GLU A O 1
ATOM 780 N N . THR A 1 93 ? 3.254 -2.563 -14.803 1.00 87.00 93 THR A N 1
ATOM 781 C CA . THR A 1 93 ? 3.167 -1.191 -15.342 1.00 87.00 93 THR A CA 1
ATOM 782 C C . THR A 1 93 ? 4.333 -0.862 -16.281 1.00 87.00 93 THR A C 1
ATOM 784 O O . THR A 1 93 ? 4.146 -0.202 -17.294 1.00 87.00 93 THR A O 1
ATOM 787 N N . ILE A 1 94 ? 5.548 -1.321 -15.963 1.00 83.62 94 ILE A N 1
ATOM 788 C CA . ILE A 1 94 ? 6.719 -1.103 -16.827 1.00 83.62 94 ILE A CA 1
ATOM 789 C C . ILE A 1 94 ? 6.594 -1.903 -18.130 1.00 83.62 94 ILE A C 1
ATOM 791 O O . ILE A 1 94 ? 6.967 -1.408 -19.193 1.00 83.62 94 ILE A O 1
ATOM 795 N N . LEU A 1 95 ? 6.102 -3.142 -18.051 1.00 86.25 95 LEU A N 1
ATOM 796 C CA . LEU A 1 95 ? 5.874 -3.982 -19.226 1.00 86.25 95 LEU A CA 1
ATOM 797 C C . LEU A 1 95 ? 4.777 -3.390 -20.113 1.00 86.25 95 LEU A C 1
ATOM 799 O O . LEU A 1 95 ? 5.000 -3.254 -21.308 1.00 86.25 95 LEU A O 1
ATOM 803 N N . ASP A 1 96 ? 3.656 -2.984 -19.526 1.00 87.62 96 ASP A N 1
ATOM 804 C CA . ASP A 1 96 ? 2.550 -2.290 -20.193 1.00 87.62 96 ASP A CA 1
ATOM 805 C C . ASP A 1 96 ? 3.058 -1.061 -20.957 1.00 87.62 96 ASP A C 1
ATOM 807 O O . ASP A 1 96 ? 2.950 -1.011 -22.177 1.00 87.62 96 ASP A O 1
ATOM 811 N N . ASP A 1 97 ? 3.791 -0.167 -20.281 1.00 86.12 97 ASP A N 1
ATOM 812 C CA . ASP A 1 97 ? 4.417 1.012 -20.900 1.00 86.12 97 ASP A CA 1
ATOM 813 C C . ASP A 1 97 ? 5.382 0.660 -22.056 1.00 86.12 97 ASP A C 1
ATOM 815 O O . ASP A 1 97 ? 5.674 1.510 -22.893 1.00 86.12 97 ASP A O 1
ATOM 819 N N . THR A 1 98 ? 5.923 -0.563 -22.091 1.00 84.75 98 THR A N 1
ATOM 820 C CA . THR A 1 98 ? 6.823 -1.038 -23.157 1.00 84.75 98 THR A CA 1
ATOM 821 C C . THR A 1 98 ? 6.060 -1.576 -24.368 1.00 84.75 98 THR A C 1
ATOM 823 O O . THR A 1 98 ? 6.558 -1.458 -25.482 1.00 84.75 98 THR A O 1
ATOM 826 N N . TYR A 1 99 ? 4.893 -2.193 -24.160 1.00 86.69 99 TYR A N 1
ATOM 827 C CA . TYR A 1 99 ? 4.064 -2.758 -25.233 1.00 86.69 99 TYR A CA 1
ATOM 828 C C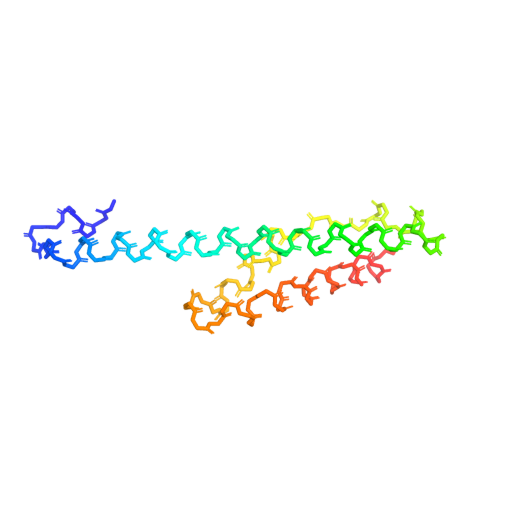 . TYR A 1 99 ? 3.038 -1.761 -25.793 1.00 86.69 99 TYR A C 1
ATOM 830 O O . TYR A 1 99 ? 2.607 -1.935 -26.930 1.00 86.69 99 TYR A O 1
ATOM 838 N N . ASP A 1 100 ? 2.668 -0.735 -25.023 1.00 84.69 100 ASP A N 1
ATOM 839 C CA . ASP A 1 100 ? 1.791 0.362 -25.459 1.00 84.69 100 ASP A CA 1
ATOM 840 C C . ASP A 1 100 ? 2.517 1.429 -26.301 1.00 84.69 100 ASP A C 1
ATOM 842 O O . ASP A 1 100 ? 1.861 2.254 -26.945 1.00 84.69 100 ASP A O 1
ATOM 846 N N . ALA A 1 101 ? 3.855 1.445 -26.271 1.00 73.31 101 ALA A N 1
ATOM 847 C CA . ALA A 1 101 ? 4.704 2.369 -27.028 1.00 73.31 101 ALA A CA 1
ATOM 848 C C . ALA A 1 101 ? 4.881 1.938 -28.493 1.00 73.31 101 ALA A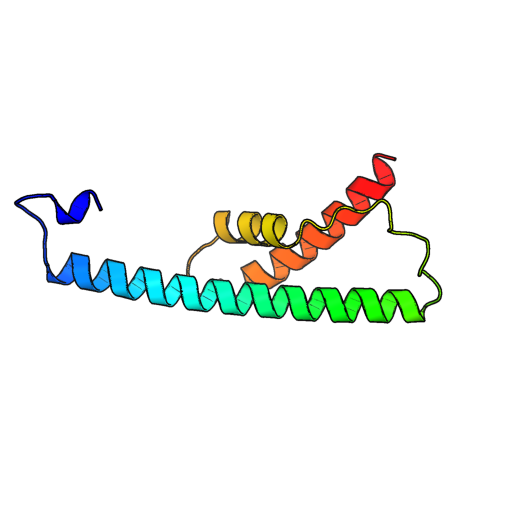 C 1
ATOM 850 O O . ALA A 1 101 ? 4.837 2.839 -29.365 1.00 73.31 101 ALA A O 1
#

Sequence (101 aa):
PFYQQQASCNESLLKLAKLGFNLLQSLHKKELSQVYKYAKTYCRWWKSFDVPTNLAYARNRLVECYFWSLSVFFEPKYSQSRMFLAKVLSMETILDDTYDA

pLDDT: mean 87.27, std 12.88, range [46.28, 98.19]

Radius of gyration: 18.65 Å; chains: 1; bounding box: 51×23×51 Å

InterPro domains:
  IPR005630 Terpene synthase, metal-binding domain [PF03936] (48-101)
  IPR008949 Isoprenoid synthase domain superfamily [G3DSA:1.10.600.10] (1-101)
  IPR008949 Isoprenoid synthase domain superfamily [SSF48576] (10-101)
  IPR050148 Terpene synthase-like [PTHR31225] (2-101)